Protein AF-A0A957EJM1-F1 (afdb_monomer_lite)

Secondary structure (DSSP, 8-state):
-PPPPP-SSHHHHHHHHHHHHHHHHHTS-HHHHHHHHHTT---TT-HHHHHHHTT--HHHHHHHHHHHHHH--TTTTHHHHHHHHHHHHHHTT--SSSPPHHHHHHH--TT-HHHHHHHHHHHHHHHHHHHTT-

Sequence (134 aa):
MSKIPEFSNWQDAWEWHAGQTANTLNAKSVNHLLRQIKARKYDPYYQIWYALRAKATLAECAPTLLDVLRRETGKENMLIRYHCAAALFHLLGHADDPIPPLRARVQWDKQGEAERQAAIDELEALIQAQLDQI

pLDDT: mean 94.46, std 6.54, range [47.75, 98.62]

Foldseek 3Di:
DDDDDDDPDPVVVLVVVLVVVLVVLLPDDPVVLLVCLVVVNADPSNSSLVSCLVDPALVSCVVSLLCQLLPQDDPVCLVVQLSSLCSNVSNVVDDPPPDPPLSCLSSDQPVHPVSNVVSSVVVVVVSVVVVVVD

Structure (mmCIF, N/CA/C/O backbone):
data_AF-A0A957EJM1-F1
#
_entry.id   AF-A0A957EJM1-F1
#
loop_
_atom_site.group_PDB
_atom_site.id
_atom_site.type_symbol
_atom_site.label_atom_id
_atom_site.label_alt_id
_atom_site.label_comp_id
_atom_site.label_asym_id
_atom_site.label_entity_id
_atom_site.label_seq_id
_atom_site.pdbx_PDB_ins_code
_atom_site.Cartn_x
_atom_site.Cartn_y
_atom_site.Cartn_z
_atom_site.occupancy
_atom_site.B_iso_or_equiv
_atom_site.auth_seq_id
_atom_site.auth_comp_id
_atom_site.auth_asym_id
_atom_site.auth_atom_id
_atom_site.pdbx_PDB_model_num
ATOM 1 N N . MET A 1 1 ? 12.671 -19.971 -24.277 1.00 47.75 1 MET A N 1
ATOM 2 C CA . MET A 1 1 ? 12.781 -18.628 -23.666 1.00 47.75 1 MET A CA 1
ATOM 3 C C . MET A 1 1 ? 12.311 -17.617 -24.696 1.00 47.75 1 MET A C 1
ATOM 5 O O . MET A 1 1 ? 12.823 -17.654 -25.807 1.00 47.75 1 MET A O 1
ATOM 9 N N . SER A 1 2 ? 11.303 -16.798 -24.380 1.00 57.31 2 SER A N 1
ATOM 10 C CA . SER A 1 2 ? 10.869 -15.718 -25.280 1.00 57.31 2 SER A CA 1
ATOM 11 C C . SER A 1 2 ? 11.961 -14.645 -25.333 1.00 57.31 2 SER A C 1
ATOM 13 O O . SER A 1 2 ? 12.503 -14.297 -24.284 1.00 57.31 2 SER A O 1
ATOM 15 N N . LYS A 1 3 ? 12.316 -14.157 -26.527 1.00 77.81 3 LYS A N 1
ATOM 16 C CA . LYS A 1 3 ? 13.267 -13.044 -26.688 1.00 77.81 3 LYS A CA 1
ATOM 17 C C . LYS A 1 3 ? 12.688 -11.783 -26.032 1.00 77.81 3 LYS A C 1
ATOM 19 O O . LYS A 1 3 ? 11.499 -11.513 -26.190 1.00 77.81 3 LYS A O 1
ATOM 24 N N . ILE A 1 4 ? 13.522 -11.039 -25.302 1.00 80.06 4 ILE A N 1
ATOM 25 C CA . ILE A 1 4 ? 13.180 -9.692 -24.822 1.00 80.06 4 ILE A CA 1
ATOM 26 C C . ILE A 1 4 ? 13.051 -8.793 -26.067 1.00 80.06 4 ILE A C 1
ATOM 28 O O . ILE A 1 4 ? 13.944 -8.859 -26.916 1.00 80.06 4 ILE A O 1
ATOM 32 N N . PRO A 1 5 ? 11.960 -8.021 -26.226 1.00 86.31 5 PRO A N 1
ATOM 33 C CA . PRO A 1 5 ? 11.821 -7.084 -27.338 1.00 86.31 5 PRO A CA 1
ATOM 34 C C . PRO A 1 5 ? 12.915 -6.010 -27.324 1.00 86.31 5 PRO A C 1
ATOM 36 O O . PRO A 1 5 ? 13.405 -5.629 -26.263 1.00 86.31 5 PRO A O 1
ATOM 39 N N . GLU A 1 6 ? 13.278 -5.495 -28.497 1.00 89.19 6 GLU A N 1
ATOM 40 C CA . GLU A 1 6 ? 14.035 -4.244 -28.582 1.00 89.19 6 GLU A CA 1
ATOM 41 C C . GLU A 1 6 ? 13.077 -3.064 -28.383 1.00 89.19 6 GLU A C 1
ATOM 43 O O . GLU A 1 6 ? 11.973 -3.060 -28.930 1.00 89.19 6 GLU A O 1
ATOM 48 N N . PHE A 1 7 ? 13.497 -2.068 -27.601 1.00 91.94 7 PHE A N 1
ATOM 49 C CA . PHE A 1 7 ? 12.687 -0.894 -27.282 1.00 91.94 7 PHE A CA 1
ATOM 50 C C . PHE A 1 7 ? 13.321 0.367 -27.862 1.00 91.94 7 PHE A C 1
ATOM 52 O O . PHE A 1 7 ? 14.517 0.604 -27.697 1.00 91.94 7 PHE A O 1
ATOM 59 N N . SER A 1 8 ? 12.507 1.201 -28.505 1.00 89.50 8 SER A N 1
ATOM 60 C CA . SER A 1 8 ? 12.933 2.483 -29.078 1.00 89.50 8 SER A CA 1
ATOM 61 C C . SER A 1 8 ? 13.007 3.623 -28.062 1.00 89.50 8 SER A C 1
ATOM 63 O O . SER A 1 8 ? 13.602 4.659 -28.350 1.00 89.50 8 SER A O 1
ATOM 65 N N . ASN A 1 9 ? 12.394 3.470 -26.887 1.00 92.81 9 ASN A N 1
ATOM 66 C CA . ASN A 1 9 ? 12.434 4.465 -25.822 1.00 92.81 9 ASN A CA 1
ATOM 67 C C . ASN A 1 9 ? 12.344 3.800 -24.435 1.00 92.81 9 ASN A C 1
ATOM 69 O O . ASN A 1 9 ? 12.022 2.617 -24.300 1.00 92.81 9 ASN A O 1
ATOM 73 N N . TRP A 1 10 ? 12.664 4.574 -23.395 1.00 91.81 10 TRP A N 1
ATOM 74 C CA . TRP A 1 10 ? 12.681 4.088 -22.015 1.00 91.81 10 TRP A CA 1
ATOM 75 C C . TRP A 1 10 ? 11.280 3.801 -21.460 1.00 91.81 10 TRP A C 1
ATOM 77 O O . TRP A 1 10 ? 11.156 2.957 -20.575 1.00 91.81 10 TRP A O 1
ATOM 87 N N . GLN A 1 11 ? 10.245 4.483 -21.959 1.00 94.25 11 GLN A N 1
ATOM 88 C CA . GLN A 1 11 ? 8.870 4.334 -21.490 1.00 94.25 11 GLN A CA 1
ATOM 89 C C . GLN A 1 11 ? 8.298 2.980 -21.920 1.00 94.25 11 GLN A C 1
ATOM 91 O O . GLN A 1 11 ? 7.834 2.234 -21.067 1.00 94.25 11 GLN A O 1
ATOM 96 N N . ASP A 1 12 ? 8.431 2.611 -23.194 1.00 93.44 12 ASP A N 1
ATOM 97 C CA . ASP A 1 12 ? 7.981 1.318 -23.721 1.00 93.44 12 ASP A CA 1
ATOM 98 C C . ASP A 1 12 ? 8.698 0.161 -23.014 1.00 93.44 12 ASP A C 1
ATOM 100 O O . ASP A 1 12 ? 8.081 -0.838 -22.640 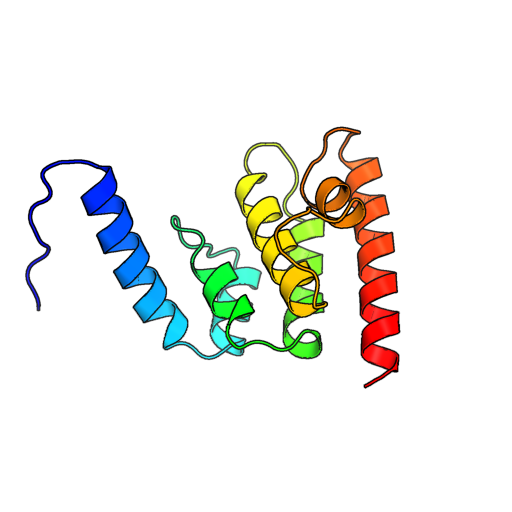1.00 93.44 12 ASP A O 1
ATOM 104 N N . ALA A 1 13 ? 10.009 0.313 -22.783 1.00 92.69 13 ALA A N 1
ATOM 105 C CA . ALA A 1 13 ? 10.787 -0.652 -22.014 1.00 92.69 13 ALA A CA 1
ATOM 106 C C . ALA A 1 13 ? 10.238 -0.782 -20.586 1.00 92.69 13 ALA A C 1
ATOM 108 O O . ALA A 1 13 ? 10.008 -1.892 -20.100 1.00 92.69 13 ALA A O 1
ATOM 109 N N . TRP A 1 14 ? 10.003 0.348 -19.914 1.00 92.75 14 TRP A N 1
ATOM 110 C CA . TRP A 1 14 ? 9.459 0.383 -18.561 1.00 92.75 14 TRP A CA 1
ATOM 111 C C . TRP A 1 14 ? 8.079 -0.273 -18.491 1.00 92.75 14 TRP A C 1
ATOM 113 O O . TRP A 1 14 ? 7.873 -1.137 -17.643 1.00 92.75 14 TRP A O 1
ATOM 123 N N . GLU A 1 15 ? 7.163 0.073 -19.396 1.00 93.38 15 GLU A N 1
ATOM 124 C CA . GLU A 1 15 ? 5.798 -0.462 -19.447 1.00 93.38 15 GLU A CA 1
ATOM 125 C C . GLU A 1 15 ? 5.800 -1.969 -19.702 1.00 93.38 15 GLU A C 1
ATOM 127 O O . GLU A 1 15 ? 5.097 -2.719 -19.017 1.00 93.38 15 GLU A O 1
ATOM 132 N N . TRP A 1 16 ? 6.644 -2.441 -20.624 1.00 94.75 16 TRP A N 1
ATOM 133 C CA . TRP A 1 16 ? 6.787 -3.868 -20.879 1.00 94.75 16 TRP A CA 1
ATOM 134 C C . TRP A 1 16 ? 7.292 -4.614 -19.642 1.00 94.75 16 TRP A C 1
ATOM 136 O O . TRP A 1 16 ? 6.691 -5.613 -19.236 1.00 94.75 16 TRP A O 1
ATOM 146 N N . HIS A 1 17 ? 8.363 -4.127 -19.007 1.00 94.38 17 HIS A N 1
ATOM 147 C CA . HIS A 1 17 ? 8.919 -4.756 -17.810 1.00 94.38 17 HIS A CA 1
ATOM 148 C C . HIS A 1 17 ? 7.948 -4.704 -16.622 1.00 94.38 17 HIS A C 1
ATOM 150 O O . HIS A 1 17 ? 7.749 -5.728 -15.965 1.00 94.38 17 HIS A O 1
ATOM 156 N N . ALA A 1 18 ? 7.282 -3.570 -16.393 1.00 94.81 18 ALA A N 1
ATOM 157 C CA . ALA A 1 18 ? 6.234 -3.430 -15.387 1.00 94.81 18 ALA A CA 1
ATOM 158 C C . ALA A 1 18 ? 5.092 -4.426 -15.635 1.00 94.81 18 ALA A C 1
ATOM 160 O O . ALA A 1 18 ? 4.648 -5.089 -14.698 1.00 94.81 18 ALA A O 1
ATOM 161 N N . GLY A 1 19 ? 4.679 -4.615 -16.892 1.00 95.56 19 GLY A N 1
ATOM 162 C CA . GLY A 1 19 ? 3.688 -5.616 -17.285 1.00 95.56 19 GLY A CA 1
ATOM 163 C C . GLY A 1 19 ? 4.132 -7.054 -16.986 1.00 95.56 19 GLY A C 1
ATOM 164 O O . GLY A 1 19 ? 3.364 -7.838 -16.426 1.00 95.56 19 GLY A O 1
ATOM 165 N N . GLN A 1 20 ? 5.388 -7.411 -17.281 1.00 95.75 20 GLN A N 1
ATOM 166 C CA . GLN A 1 20 ? 5.935 -8.733 -16.930 1.00 95.75 20 GLN A CA 1
ATOM 167 C C . GLN A 1 20 ? 5.973 -8.954 -15.410 1.00 95.75 20 GLN A C 1
ATOM 169 O O . GLN A 1 20 ? 5.621 -10.035 -14.918 1.00 95.75 20 GLN A O 1
ATOM 174 N N . THR A 1 21 ? 6.368 -7.929 -14.652 1.00 96.31 21 THR A N 1
ATOM 175 C CA . THR A 1 21 ? 6.365 -7.962 -13.188 1.00 96.31 21 THR A CA 1
ATOM 176 C C . THR A 1 21 ? 4.945 -8.109 -12.646 1.00 96.31 21 THR A C 1
ATOM 178 O O . THR A 1 21 ? 4.714 -8.980 -11.805 1.00 96.31 21 THR A O 1
ATOM 181 N N . ALA A 1 22 ? 3.981 -7.349 -13.169 1.00 95.69 22 ALA A N 1
ATOM 182 C CA . ALA A 1 22 ? 2.574 -7.444 -12.795 1.00 95.69 22 ALA A CA 1
ATOM 183 C C . ALA A 1 22 ? 2.031 -8.861 -13.024 1.00 95.69 22 ALA A C 1
ATOM 185 O O . ALA A 1 22 ? 1.488 -9.463 -12.100 1.00 95.69 22 ALA A O 1
ATOM 186 N N . ASN A 1 23 ? 2.261 -9.447 -14.205 1.00 96.06 23 ASN A N 1
ATOM 187 C CA . ASN A 1 23 ? 1.858 -10.824 -14.515 1.00 96.06 23 ASN A CA 1
ATOM 188 C C . ASN A 1 23 ? 2.456 -11.830 -13.522 1.00 96.06 23 ASN A C 1
ATOM 190 O O . ASN A 1 23 ? 1.757 -12.695 -12.990 1.00 96.06 23 ASN A O 1
ATOM 194 N N . THR A 1 24 ? 3.748 -11.680 -13.223 1.00 96.44 24 THR A N 1
ATOM 195 C CA . THR A 1 24 ? 4.459 -12.558 -12.289 1.00 96.44 24 THR A CA 1
ATOM 196 C C . THR A 1 24 ? 3.887 -12.467 -10.874 1.00 96.44 24 THR A C 1
ATOM 198 O O . THR A 1 24 ? 3.677 -13.499 -10.233 1.00 96.44 24 THR A O 1
ATOM 201 N N . LEU A 1 25 ? 3.632 -11.256 -10.373 1.00 97.12 25 LEU A N 1
ATOM 202 C CA . LEU A 1 25 ? 3.117 -11.020 -9.020 1.00 97.12 25 LEU A CA 1
ATOM 203 C C . LEU A 1 25 ? 1.630 -11.373 -8.897 1.00 97.12 25 LEU A C 1
ATOM 205 O O . LEU A 1 25 ? 1.207 -11.919 -7.873 1.00 97.12 25 LEU A O 1
ATOM 209 N N . ASN A 1 26 ? 0.840 -11.145 -9.946 1.00 95.88 26 ASN A N 1
ATOM 210 C CA . ASN A 1 26 ? -0.567 -11.531 -9.992 1.00 95.88 26 ASN A CA 1
ATOM 211 C C . ASN A 1 26 ? -0.744 -13.048 -9.877 1.00 95.88 26 ASN A C 1
ATOM 213 O O . ASN A 1 26 ? -1.622 -13.489 -9.136 1.00 95.88 26 ASN A O 1
ATOM 217 N N . ALA A 1 27 ? 0.166 -13.836 -10.456 1.00 96.75 27 ALA A N 1
ATOM 218 C CA . ALA A 1 27 ? 0.189 -15.291 -10.310 1.00 96.75 27 ALA A CA 1
ATOM 219 C C . ALA A 1 27 ? 0.600 -15.794 -8.906 1.00 96.75 27 ALA A C 1
ATOM 221 O O . ALA A 1 27 ? 0.461 -16.981 -8.610 1.00 96.75 27 ALA A O 1
ATOM 222 N N . LYS A 1 28 ? 1.135 -14.939 -8.019 1.00 97.75 28 LYS A N 1
ATOM 223 C CA . LYS A 1 28 ? 1.487 -15.329 -6.640 1.00 97.75 28 LYS A CA 1
ATOM 224 C C . LYS A 1 28 ? 0.291 -15.197 -5.698 1.00 97.75 28 LYS A C 1
ATOM 226 O O . LYS A 1 28 ? -0.480 -14.250 -5.793 1.00 97.75 28 LYS A O 1
ATOM 231 N N . SER A 1 29 ? 0.194 -16.085 -4.708 1.00 97.94 29 SER A N 1
ATOM 232 C CA . SER A 1 29 ? -0.771 -15.959 -3.600 1.00 97.94 29 SER A CA 1
ATOM 233 C C . SER A 1 29 ? -0.539 -14.686 -2.773 1.00 97.94 29 SER A C 1
ATOM 235 O O . SER A 1 29 ? 0.619 -14.286 -2.618 1.00 97.94 29 SER A O 1
ATOM 237 N N . VAL A 1 30 ? -1.582 -14.150 -2.130 1.00 98.12 30 VAL A N 1
ATOM 238 C CA . VAL A 1 30 ? -1.491 -13.022 -1.175 1.00 98.12 30 VAL A CA 1
ATOM 239 C C . VAL A 1 30 ? -0.403 -13.260 -0.122 1.00 98.12 30 VAL A C 1
ATOM 241 O O . VAL A 1 30 ? 0.508 -12.448 0.013 1.00 98.12 30 VAL A O 1
ATOM 244 N N . ASN A 1 31 ? -0.389 -14.430 0.525 1.00 98.19 31 ASN A N 1
ATOM 245 C CA . ASN A 1 31 ? 0.630 -14.797 1.521 1.00 98.19 31 ASN A CA 1
ATOM 246 C C . ASN A 1 31 ? 2.073 -14.699 1.004 1.00 98.19 31 ASN A C 1
ATOM 248 O O . ASN A 1 31 ? 2.986 -14.319 1.735 1.00 98.19 31 ASN A O 1
ATOM 252 N N . HIS A 1 32 ? 2.301 -15.044 -0.263 1.00 98.19 32 HIS A N 1
ATOM 253 C CA . HIS A 1 32 ? 3.621 -14.916 -0.874 1.00 98.19 32 HIS A CA 1
ATOM 254 C C . HIS A 1 32 ? 4.017 -13.445 -1.041 1.00 98.19 32 HIS A C 1
ATOM 256 O O . HIS A 1 32 ? 5.152 -13.096 -0.724 1.00 98.19 32 HIS A O 1
ATOM 262 N N . LEU A 1 33 ? 3.090 -12.592 -1.489 1.00 98.38 33 LEU A N 1
ATOM 263 C CA . LEU A 1 33 ? 3.319 -11.150 -1.621 1.00 98.38 33 LEU A CA 1
ATOM 264 C C . LEU A 1 33 ? 3.602 -10.508 -0.256 1.00 98.38 33 LEU A C 1
ATOM 266 O O . LEU A 1 33 ? 4.593 -9.798 -0.105 1.00 98.38 33 LEU A O 1
ATOM 270 N N . LEU A 1 34 ? 2.811 -10.841 0.768 1.00 98.44 34 LEU A N 1
ATOM 271 C CA . LEU A 1 34 ? 3.016 -10.335 2.128 1.00 98.44 34 LEU A CA 1
ATOM 272 C C . LEU A 1 34 ? 4.378 -10.752 2.700 1.00 98.44 34 LEU A C 1
ATOM 274 O O . LEU A 1 34 ? 5.044 -9.943 3.342 1.00 98.44 34 LEU A O 1
ATOM 278 N N . ARG A 1 35 ? 4.851 -11.979 2.431 1.00 98.25 35 ARG A N 1
ATOM 279 C CA . ARG A 1 35 ? 6.215 -12.395 2.815 1.00 98.25 35 ARG A CA 1
ATOM 280 C C . ARG A 1 35 ? 7.301 -11.576 2.119 1.00 98.25 35 ARG A C 1
ATOM 282 O O . ARG A 1 35 ? 8.300 -11.259 2.757 1.00 98.25 35 ARG A O 1
ATOM 289 N N . GLN A 1 36 ? 7.128 -11.236 0.841 1.00 98.00 36 GLN A N 1
ATOM 290 C CA . GLN A 1 36 ? 8.086 -10.377 0.136 1.00 98.00 36 GLN A CA 1
ATOM 291 C C . GLN A 1 36 ? 8.123 -8.968 0.736 1.00 98.00 36 GLN A C 1
ATOM 293 O O . GLN A 1 36 ? 9.209 -8.457 1.003 1.00 98.00 36 GLN A O 1
ATOM 298 N N . ILE A 1 37 ? 6.956 -8.387 1.027 1.00 98.06 37 ILE A N 1
ATOM 299 C CA . IL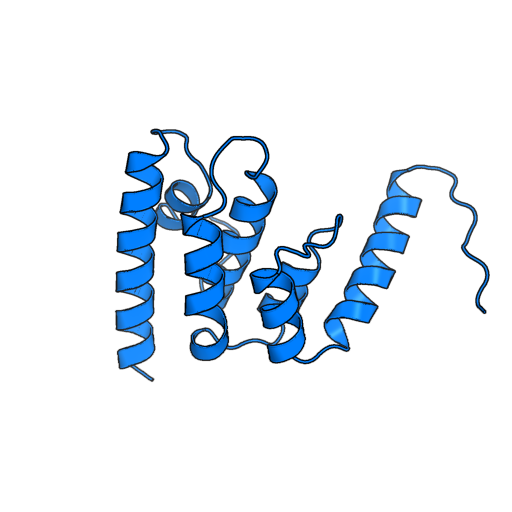E A 1 37 ? 6.837 -7.064 1.655 1.00 98.06 37 ILE A CA 1
ATOM 300 C C . ILE A 1 37 ? 7.497 -7.043 3.037 1.00 98.06 37 ILE A C 1
ATOM 302 O O . ILE A 1 37 ? 8.307 -6.161 3.311 1.00 98.06 37 ILE A O 1
ATOM 306 N N . LYS A 1 38 ? 7.235 -8.047 3.883 1.00 97.88 38 LYS A N 1
ATOM 307 C CA . LYS A 1 38 ? 7.893 -8.182 5.198 1.00 97.88 38 LYS A CA 1
ATOM 308 C C . LYS A 1 38 ? 9.416 -8.285 5.081 1.00 97.88 38 LYS A C 1
ATOM 310 O O . LYS A 1 38 ? 10.139 -7.776 5.928 1.00 97.88 38 LYS A O 1
ATOM 315 N N . ALA A 1 39 ? 9.907 -8.905 4.008 1.00 97.69 39 ALA A N 1
ATOM 316 C CA . ALA A 1 39 ? 11.330 -9.003 3.697 1.00 97.69 39 ALA A CA 1
ATOM 317 C C . ALA A 1 39 ? 11.900 -7.766 2.970 1.00 97.69 39 ALA A C 1
ATOM 319 O O . ALA A 1 39 ? 13.040 -7.821 2.510 1.00 97.69 39 ALA A O 1
ATOM 320 N N . ARG A 1 40 ? 11.121 -6.681 2.828 1.00 96.81 40 ARG A N 1
ATOM 321 C CA . ARG A 1 40 ? 11.470 -5.448 2.096 1.00 96.81 40 ARG A CA 1
ATOM 322 C C . ARG A 1 40 ? 11.877 -5.676 0.637 1.00 96.81 40 ARG A C 1
ATOM 324 O O . ARG A 1 40 ? 12.657 -4.923 0.062 1.00 96.81 40 ARG A O 1
ATOM 331 N N . LYS A 1 41 ? 11.353 -6.736 0.022 1.00 96.12 41 LYS A N 1
ATOM 332 C CA . LYS A 1 41 ? 11.575 -7.054 -1.392 1.00 96.12 41 LYS A CA 1
ATOM 333 C C . LYS A 1 41 ? 10.488 -6.392 -2.224 1.00 96.12 41 LYS A C 1
ATOM 335 O O . LYS A 1 41 ? 9.554 -7.053 -2.670 1.00 96.12 41 LYS A O 1
ATOM 340 N N . TYR A 1 42 ? 10.596 -5.078 -2.370 1.00 94.25 42 TYR A N 1
ATOM 341 C CA . TYR A 1 42 ? 9.711 -4.303 -3.233 1.00 94.25 42 TYR A CA 1
ATOM 342 C C . TYR A 1 42 ? 10.186 -4.413 -4.680 1.00 94.25 42 TYR A C 1
ATOM 344 O O . TYR A 1 42 ? 11.389 -4.398 -4.947 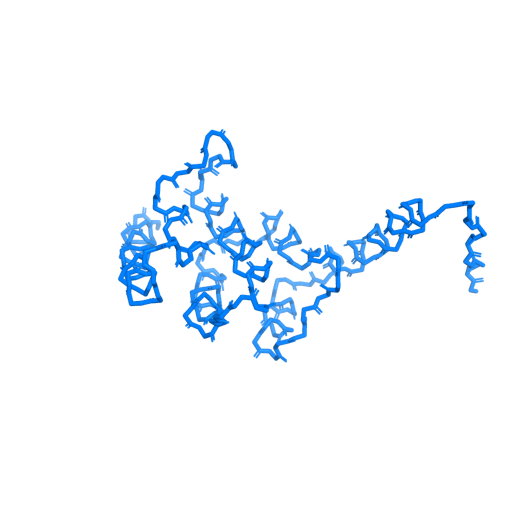1.00 94.25 42 TYR A O 1
ATOM 352 N N . ASP A 1 43 ? 9.251 -4.548 -5.616 1.00 93.50 43 ASP A N 1
ATOM 353 C CA . ASP A 1 43 ? 9.589 -4.501 -7.030 1.00 93.50 43 ASP A CA 1
ATOM 354 C C . ASP A 1 43 ? 9.789 -3.038 -7.480 1.00 93.50 43 ASP A C 1
ATOM 356 O O . ASP A 1 43 ? 9.119 -2.137 -6.966 1.00 93.50 43 ASP A O 1
ATOM 360 N N . PRO A 1 44 ? 10.691 -2.776 -8.442 1.00 91.81 44 PRO A N 1
ATOM 361 C CA . PRO A 1 44 ? 11.017 -1.415 -8.876 1.00 91.81 44 PRO A CA 1
ATOM 362 C C . PRO A 1 44 ? 9.870 -0.715 -9.621 1.00 91.81 44 PRO A C 1
ATOM 364 O O . PRO A 1 44 ? 9.934 0.489 -9.848 1.00 91.81 44 PRO A O 1
ATOM 367 N N . TYR A 1 45 ? 8.829 -1.461 -10.000 1.00 94.81 45 TYR A N 1
ATOM 368 C CA . TYR A 1 45 ? 7.652 -0.968 -10.710 1.00 94.81 45 TYR A CA 1
ATOM 369 C C . TYR A 1 45 ? 6.440 -0.806 -9.784 1.00 94.81 45 TYR A C 1
ATOM 371 O O . TYR A 1 45 ? 5.350 -0.477 -10.256 1.00 94.81 45 TYR A O 1
ATOM 379 N N . TYR A 1 46 ? 6.620 -1.052 -8.478 1.00 94.69 46 TYR A N 1
ATOM 380 C CA . TYR A 1 46 ? 5.597 -0.953 -7.437 1.00 94.69 46 TYR A CA 1
ATOM 381 C C . TYR A 1 46 ? 4.346 -1.822 -7.693 1.00 94.69 46 TYR A C 1
ATOM 383 O O . TYR A 1 46 ? 3.283 -1.600 -7.108 1.00 94.69 46 TYR A O 1
ATOM 391 N N . GLN A 1 47 ? 4.463 -2.844 -8.541 1.00 97.19 47 GLN A N 1
ATOM 392 C CA . GLN A 1 47 ? 3.389 -3.754 -8.940 1.00 97.19 47 GLN A CA 1
ATOM 393 C C . GLN A 1 47 ? 2.903 -4.639 -7.792 1.00 97.19 47 GLN A C 1
ATOM 395 O O . GLN A 1 47 ? 1.760 -5.092 -7.811 1.00 97.19 47 GLN A O 1
ATOM 400 N N . ILE A 1 48 ? 3.715 -4.850 -6.755 1.00 97.69 48 ILE A N 1
ATOM 401 C CA . ILE A 1 48 ? 3.328 -5.637 -5.581 1.00 97.69 48 ILE A CA 1
ATOM 402 C C . ILE A 1 48 ? 2.135 -5.031 -4.837 1.00 97.69 48 ILE A C 1
ATOM 404 O O . ILE A 1 48 ? 1.274 -5.769 -4.356 1.00 97.69 48 ILE A O 1
ATOM 408 N N . TRP A 1 49 ? 2.034 -3.700 -4.803 1.00 97.56 49 TRP A N 1
ATOM 409 C CA . TRP A 1 49 ? 0.922 -2.997 -4.165 1.00 97.56 49 TRP A CA 1
ATOM 410 C C . TRP A 1 49 ? -0.358 -3.142 -4.987 1.00 97.56 49 TRP A C 1
ATOM 412 O O . TRP A 1 49 ? -1.403 -3.475 -4.434 1.00 97.56 49 TRP A O 1
ATOM 422 N N . TYR A 1 50 ? -0.275 -2.985 -6.312 1.00 95.75 50 TYR A N 1
ATOM 423 C CA . TYR A 1 50 ? -1.407 -3.208 -7.220 1.00 95.75 50 TYR A CA 1
ATOM 424 C C . TYR A 1 50 ? -1.893 -4.663 -7.187 1.00 95.75 50 TYR A C 1
ATOM 426 O O . TYR A 1 50 ? -3.096 -4.915 -7.138 1.00 95.75 50 TYR A O 1
ATOM 434 N N . ALA A 1 51 ? -0.968 -5.622 -7.125 1.00 97.06 51 ALA A N 1
ATOM 435 C CA . ALA A 1 51 ? -1.301 -7.035 -7.007 1.00 97.06 51 ALA A CA 1
ATOM 436 C C . ALA A 1 51 ? -2.016 -7.364 -5.687 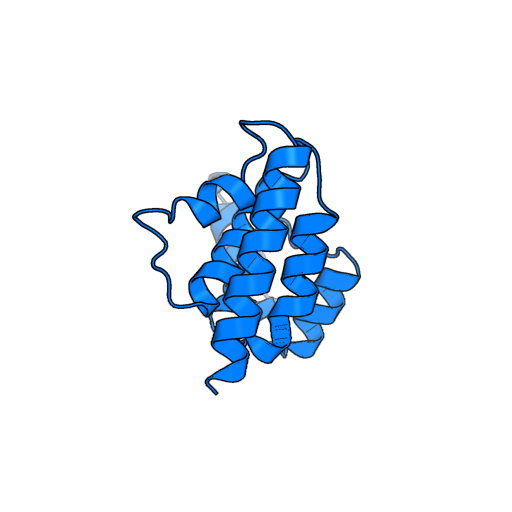1.00 97.06 51 ALA A C 1
ATOM 438 O O . ALA A 1 51 ? -2.865 -8.252 -5.677 1.00 97.06 51 ALA A O 1
ATOM 439 N N . LEU A 1 52 ? -1.698 -6.676 -4.580 1.00 97.06 52 LEU A N 1
ATOM 440 C CA . LEU A 1 52 ? -2.456 -6.802 -3.330 1.00 97.06 52 LEU A CA 1
ATOM 441 C C . LEU A 1 52 ? -3.845 -6.175 -3.447 1.00 97.06 52 LEU A C 1
ATOM 443 O O . LEU A 1 52 ? -4.820 -6.836 -3.103 1.00 97.06 52 LEU A O 1
ATOM 447 N N . ARG A 1 53 ? -3.947 -4.951 -3.982 1.00 94.88 53 ARG A N 1
ATOM 448 C CA . ARG A 1 53 ? -5.230 -4.248 -4.178 1.00 94.88 53 ARG A CA 1
ATOM 449 C C . ARG A 1 53 ? -6.265 -5.103 -4.896 1.00 94.88 53 ARG A C 1
ATOM 451 O O . ARG A 1 53 ? -7.422 -5.111 -4.508 1.00 94.88 53 ARG A O 1
ATOM 458 N N . ALA A 1 54 ? -5.835 -5.828 -5.925 1.00 94.38 54 ALA A N 1
ATOM 459 C CA . ALA A 1 54 ? -6.734 -6.595 -6.774 1.00 94.38 54 ALA A CA 1
ATOM 460 C C . ALA A 1 54 ? -7.304 -7.866 -6.119 1.00 94.38 54 ALA A C 1
ATOM 462 O O . ALA A 1 54 ? -8.279 -8.407 -6.636 1.00 94.38 54 ALA A O 1
ATOM 463 N N . LYS A 1 55 ? -6.677 -8.406 -5.061 1.00 95.75 55 LYS A N 1
ATOM 464 C CA . LYS A 1 55 ? -7.007 -9.769 -4.593 1.00 95.75 55 LYS A CA 1
ATOM 465 C C . LYS A 1 55 ? -6.867 -10.051 -3.098 1.00 95.75 55 LYS A C 1
ATOM 467 O O . LYS A 1 55 ? -7.226 -11.145 -2.680 1.00 95.75 55 LYS A O 1
ATOM 472 N N . ALA A 1 56 ? -6.284 -9.148 -2.315 1.00 96.94 56 ALA A N 1
ATOM 473 C CA . ALA A 1 56 ? -6.203 -9.302 -0.866 1.00 96.94 56 ALA A CA 1
ATOM 474 C C . ALA A 1 56 ? -7.475 -8.770 -0.201 1.00 96.94 56 ALA A C 1
ATOM 476 O O . ALA A 1 56 ? -8.166 -7.917 -0.755 1.00 96.94 56 ALA A O 1
ATOM 477 N N . THR A 1 57 ? -7.751 -9.233 1.011 1.00 96.69 57 THR A N 1
ATOM 478 C CA . THR A 1 57 ? -8.718 -8.594 1.907 1.00 96.69 57 THR A CA 1
ATOM 479 C C . THR A 1 57 ? -8.015 -7.643 2.873 1.00 96.69 57 THR A C 1
ATOM 481 O O . THR A 1 57 ? -6.825 -7.798 3.163 1.00 96.69 57 THR A O 1
ATOM 484 N N . LEU A 1 58 ? -8.760 -6.672 3.414 1.00 96.88 58 LEU A N 1
ATOM 485 C CA . LEU A 1 58 ? -8.247 -5.751 4.432 1.00 96.88 58 LEU A CA 1
ATOM 486 C C . LEU A 1 58 ? -7.659 -6.513 5.631 1.00 96.88 58 LEU A C 1
ATOM 488 O O . LEU A 1 58 ? -6.537 -6.227 6.044 1.00 96.88 58 LEU A O 1
ATOM 492 N N . ALA A 1 59 ? -8.382 -7.522 6.131 1.00 96.69 59 ALA A N 1
ATOM 493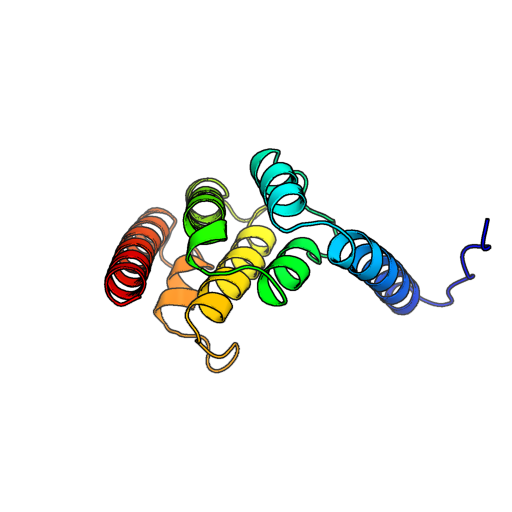 C CA . ALA A 1 59 ? -7.977 -8.335 7.277 1.00 96.69 59 ALA A CA 1
ATOM 494 C C . ALA A 1 59 ? -6.631 -9.050 7.057 1.00 96.69 59 ALA A C 1
ATOM 496 O O . ALA A 1 59 ? -5.793 -9.092 7.956 1.00 96.69 59 ALA A O 1
ATOM 497 N N . GLU A 1 60 ? -6.388 -9.582 5.855 1.00 96.31 60 GLU A N 1
ATOM 498 C CA . GLU A 1 60 ? -5.149 -10.309 5.553 1.00 96.31 60 GLU A CA 1
ATOM 499 C C . GLU A 1 60 ? -3.916 -9.402 5.516 1.00 96.31 60 GLU A C 1
ATOM 501 O O . GLU A 1 60 ? -2.830 -9.806 5.944 1.00 96.31 60 GLU A O 1
ATOM 506 N N . CYS A 1 61 ? -4.041 -8.197 4.957 1.00 97.00 61 CYS A N 1
ATOM 507 C CA . CYS A 1 61 ? -2.871 -7.376 4.656 1.00 97.00 61 CYS A CA 1
ATOM 508 C C . CYS A 1 61 ? -2.663 -6.193 5.600 1.00 97.00 61 CYS A C 1
ATOM 510 O O . CYS A 1 61 ? -1.518 -5.748 5.711 1.00 97.00 61 CYS A O 1
ATOM 512 N N . ALA A 1 62 ? -3.705 -5.686 6.271 1.00 97.50 62 ALA A N 1
ATOM 513 C CA . ALA A 1 62 ? -3.622 -4.458 7.061 1.00 97.50 62 ALA A CA 1
ATOM 514 C C . ALA A 1 62 ? -2.453 -4.451 8.061 1.00 97.50 62 ALA A C 1
ATOM 516 O O . ALA A 1 62 ? -1.678 -3.495 8.009 1.00 97.50 62 ALA A O 1
ATOM 517 N N . PRO A 1 63 ? -2.195 -5.517 8.853 1.00 98.06 63 PRO A N 1
ATOM 518 C CA . PRO A 1 63 ? -1.056 -5.524 9.775 1.00 98.06 63 PRO A CA 1
ATOM 519 C C . PRO A 1 63 ? 0.295 -5.337 9.070 1.00 98.06 63 PRO A C 1
ATOM 521 O O . PRO A 1 63 ? 1.186 -4.658 9.568 1.00 98.06 63 PRO A O 1
ATOM 524 N N . THR A 1 64 ? 0.452 -5.923 7.879 1.00 98.50 64 THR A N 1
ATOM 525 C CA . THR A 1 64 ? 1.703 -5.827 7.111 1.00 98.50 64 THR A CA 1
ATOM 526 C C . THR A 1 64 ? 1.853 -4.455 6.456 1.00 98.50 64 THR A C 1
ATOM 528 O O . THR A 1 64 ? 2.954 -3.913 6.417 1.00 98.50 64 THR A O 1
ATOM 531 N N . LEU A 1 65 ? 0.765 -3.888 5.930 1.00 98.38 65 LEU A N 1
ATOM 532 C CA . LEU A 1 65 ? 0.796 -2.577 5.283 1.00 98.38 65 LEU A CA 1
ATOM 533 C C . LEU A 1 65 ? 0.979 -1.442 6.302 1.00 98.38 65 LEU A C 1
ATOM 535 O O . LEU A 1 65 ? 1.752 -0.521 6.042 1.00 98.38 65 LEU A O 1
ATOM 539 N N . LEU A 1 66 ? 0.357 -1.536 7.481 1.00 98.62 66 LEU A N 1
ATOM 540 C CA . LEU A 1 66 ? 0.584 -0.602 8.589 1.00 98.62 66 LEU A CA 1
ATOM 541 C C . LEU A 1 66 ? 2.046 -0.623 9.051 1.00 98.62 66 LEU A C 1
ATOM 543 O O . LEU A 1 66 ? 2.665 0.432 9.158 1.00 98.62 66 LEU A O 1
ATOM 547 N N . ASP A 1 67 ? 2.635 -1.807 9.234 1.00 98.62 67 ASP A N 1
ATOM 548 C CA . ASP A 1 67 ? 4.055 -1.955 9.584 1.00 98.62 67 ASP A CA 1
ATOM 549 C C . ASP A 1 67 ? 4.988 -1.309 8.539 1.00 98.62 67 ASP A C 1
ATOM 551 O O . ASP A 1 67 ? 5.913 -0.578 8.895 1.00 98.62 67 ASP A O 1
ATOM 555 N N . VAL A 1 68 ? 4.711 -1.481 7.239 1.00 98.44 68 VAL A N 1
ATOM 556 C CA . VAL A 1 68 ? 5.433 -0.760 6.173 1.00 98.44 68 VAL A CA 1
ATOM 557 C C . VAL A 1 68 ? 5.302 0.753 6.348 1.00 98.44 68 VAL A C 1
ATOM 559 O O . VAL A 1 68 ? 6.308 1.456 6.327 1.00 98.44 68 VAL A O 1
ATOM 562 N N . LEU A 1 69 ? 4.086 1.273 6.539 1.00 98.38 69 LEU A N 1
ATOM 563 C CA . LEU A 1 69 ? 3.868 2.714 6.686 1.00 98.38 69 LEU A CA 1
ATOM 564 C C . LEU A 1 69 ? 4.592 3.285 7.908 1.00 98.38 69 LEU A C 1
ATOM 566 O O . LEU A 1 69 ? 5.135 4.388 7.820 1.00 98.38 69 LEU A O 1
ATOM 570 N N . ARG A 1 70 ? 4.634 2.552 9.023 1.00 98.38 70 ARG A N 1
ATOM 571 C CA . ARG A 1 70 ? 5.348 2.975 10.235 1.00 98.38 70 ARG A CA 1
ATOM 572 C C . ARG A 1 70 ? 6.858 2.969 10.040 1.00 98.38 70 ARG A C 1
ATOM 574 O O . ARG A 1 70 ? 7.527 3.912 10.450 1.00 98.38 70 ARG A O 1
ATOM 581 N N . ARG A 1 71 ? 7.387 1.921 9.412 1.00 97.81 71 ARG A N 1
ATOM 582 C CA . ARG A 1 71 ? 8.827 1.665 9.313 1.00 97.81 71 ARG A CA 1
ATOM 583 C C . ARG A 1 71 ? 9.526 2.443 8.207 1.00 97.81 71 ARG A C 1
ATOM 585 O O . ARG A 1 71 ? 10.676 2.838 8.380 1.00 97.81 71 ARG A O 1
ATOM 592 N N . GLU A 1 72 ? 8.882 2.596 7.056 1.00 96.62 72 GLU A N 1
ATOM 593 C CA . GLU A 1 72 ? 9.501 3.196 5.876 1.00 96.62 72 GLU A CA 1
ATOM 594 C C . GLU A 1 72 ? 9.394 4.726 5.955 1.00 96.62 72 GLU A C 1
ATOM 596 O O . GLU A 1 72 ? 8.455 5.326 5.436 1.00 96.62 72 GLU A O 1
ATOM 601 N N . THR A 1 73 ? 10.344 5.371 6.631 1.00 95.69 73 THR A N 1
ATOM 602 C CA . THR A 1 73 ? 10.383 6.828 6.860 1.00 95.69 73 THR A CA 1
ATOM 603 C C . THR A 1 73 ? 11.318 7.533 5.865 1.00 95.69 73 THR A C 1
ATOM 605 O O . THR A 1 73 ? 11.907 6.886 5.002 1.00 95.69 73 THR A O 1
ATOM 608 N N . GLY A 1 74 ? 11.395 8.868 5.888 1.00 92.69 74 GLY A N 1
ATOM 609 C CA . GLY A 1 74 ? 12.335 9.623 5.042 1.00 92.69 74 GLY A CA 1
ATOM 610 C C . GLY A 1 74 ? 11.906 9.792 3.577 1.00 92.69 74 GLY A C 1
ATOM 611 O O . GLY A 1 74 ? 10.924 9.207 3.113 1.00 92.69 74 GLY A O 1
ATOM 612 N N . LYS A 1 75 ? 12.610 10.647 2.828 1.00 90.50 75 LYS A N 1
ATOM 613 C CA . LYS A 1 75 ? 12.241 11.014 1.444 1.00 90.50 75 LYS A CA 1
ATOM 614 C C . LYS A 1 75 ? 12.484 9.881 0.449 1.00 90.50 75 LYS A C 1
ATOM 616 O O . LYS A 1 75 ? 11.743 9.743 -0.517 1.00 90.50 75 LYS A O 1
ATOM 621 N N . GLU A 1 76 ? 13.491 9.060 0.700 1.00 92.12 76 GLU A N 1
ATOM 622 C CA . GLU A 1 76 ? 13.887 7.917 -0.117 1.00 92.12 76 GLU A CA 1
ATOM 623 C C . GLU A 1 76 ? 12.803 6.834 -0.187 1.00 92.12 76 GLU A C 1
ATOM 625 O O . GLU A 1 76 ? 12.650 6.180 -1.216 1.00 92.12 76 GLU A O 1
ATOM 630 N N . ASN A 1 77 ? 11.984 6.709 0.862 1.00 94.69 77 ASN A N 1
ATOM 631 C CA . ASN A 1 77 ? 10.894 5.736 0.919 1.00 94.69 77 ASN A CA 1
ATOM 632 C C . ASN A 1 77 ? 9.519 6.336 0.593 1.00 94.69 77 ASN A C 1
ATOM 634 O O . ASN A 1 77 ? 8.491 5.676 0.759 1.00 94.69 77 ASN A O 1
ATOM 638 N N . MET A 1 78 ? 9.476 7.579 0.109 1.00 94.62 78 MET A N 1
ATOM 639 C CA . MET A 1 78 ? 8.229 8.276 -0.207 1.00 94.62 78 MET A CA 1
ATOM 640 C C . MET A 1 78 ? 7.350 7.477 -1.180 1.00 94.62 78 MET A C 1
ATOM 642 O O . MET A 1 78 ? 6.151 7.343 -0.946 1.00 94.62 78 MET A O 1
ATOM 646 N N . LEU A 1 79 ? 7.928 6.911 -2.245 1.00 95.75 79 LEU A N 1
ATOM 647 C CA . LEU A 1 79 ? 7.165 6.132 -3.230 1.00 95.75 79 LEU A CA 1
ATOM 648 C C . LEU A 1 79 ? 6.622 4.824 -2.639 1.00 95.75 79 LEU A C 1
ATOM 650 O O . LEU A 1 79 ? 5.491 4.438 -2.929 1.00 95.75 79 LEU A O 1
ATOM 654 N N . ILE A 1 80 ? 7.380 4.179 -1.747 1.00 96.94 80 ILE A N 1
ATOM 655 C CA . ILE A 1 80 ? 6.918 2.984 -1.029 1.00 96.94 80 ILE A CA 1
ATOM 656 C C . ILE A 1 80 ? 5.701 3.333 -0.169 1.00 96.94 80 ILE A C 1
ATOM 658 O O . ILE A 1 80 ? 4.669 2.671 -0.272 1.00 96.94 80 ILE A O 1
ATOM 662 N N . ARG A 1 81 ? 5.783 4.411 0.624 1.00 97.00 81 ARG A N 1
ATOM 663 C CA . ARG A 1 81 ? 4.655 4.888 1.438 1.00 97.00 81 ARG A CA 1
ATOM 664 C C . ARG A 1 81 ? 3.451 5.271 0.590 1.00 97.00 81 ARG A C 1
ATOM 666 O O . ARG A 1 81 ? 2.334 4.897 0.931 1.00 97.00 81 ARG A O 1
ATOM 673 N N . TYR A 1 82 ? 3.677 5.979 -0.515 1.00 96.69 82 TYR A N 1
ATOM 674 C CA . TYR A 1 82 ? 2.636 6.386 -1.454 1.00 96.69 82 TYR A CA 1
ATOM 675 C C . TYR A 1 82 ? 1.827 5.188 -1.958 1.00 96.69 82 TYR A C 1
ATOM 677 O O . TYR A 1 82 ? 0.603 5.168 -1.818 1.00 96.69 82 TYR A O 1
ATOM 685 N N . HIS A 1 83 ? 2.499 4.169 -2.495 1.00 97.38 83 HIS A N 1
ATOM 686 C CA . HIS A 1 83 ? 1.810 3.004 -3.044 1.00 97.38 83 HIS A CA 1
ATOM 687 C C . HIS A 1 83 ? 1.228 2.091 -1.957 1.00 97.38 83 HIS A C 1
ATOM 689 O O . HIS A 1 83 ? 0.137 1.551 -2.143 1.00 97.38 83 HIS A O 1
ATOM 695 N N . CYS A 1 84 ? 1.898 1.959 -0.808 1.00 97.88 84 CYS A N 1
ATOM 696 C CA . CYS A 1 84 ? 1.377 1.208 0.333 1.00 97.88 84 CYS A CA 1
ATOM 697 C C . CYS A 1 84 ? 0.081 1.837 0.878 1.00 97.88 84 CYS A C 1
ATOM 699 O O . CYS A 1 84 ? -0.929 1.149 1.024 1.00 97.88 84 CYS A O 1
ATOM 701 N N . ALA A 1 85 ? 0.073 3.158 1.096 1.00 97.62 85 ALA A N 1
ATOM 702 C CA . ALA A 1 85 ? -1.111 3.886 1.546 1.00 97.62 85 ALA A CA 1
ATOM 703 C C . ALA A 1 85 ? -2.243 3.798 0.516 1.00 97.62 85 ALA A C 1
ATOM 705 O O . ALA A 1 85 ? -3.382 3.527 0.885 1.00 97.62 85 ALA A O 1
ATOM 706 N N . ALA A 1 86 ? -1.938 3.954 -0.777 1.00 97.06 86 ALA A N 1
ATOM 707 C CA . ALA A 1 86 ? -2.919 3.769 -1.846 1.00 97.06 86 ALA A CA 1
ATOM 708 C C . ALA A 1 86 ? -3.579 2.385 -1.785 1.00 97.06 86 ALA A C 1
ATOM 710 O O . ALA A 1 86 ? -4.799 2.270 -1.892 1.00 97.06 86 ALA A O 1
ATOM 711 N N . ALA A 1 87 ? -2.779 1.337 -1.574 1.00 97.06 87 ALA A N 1
ATOM 712 C CA . ALA A 1 87 ? -3.292 -0.018 -1.476 1.00 97.06 87 ALA A CA 1
ATOM 713 C C . ALA A 1 87 ? -4.197 -0.219 -0.260 1.00 97.06 87 ALA A C 1
ATOM 715 O O . ALA A 1 87 ? -5.285 -0.774 -0.395 1.00 97.06 87 ALA A O 1
ATOM 716 N N . LEU A 1 88 ? -3.782 0.276 0.904 1.00 97.44 88 LEU A N 1
ATOM 717 C CA . LEU A 1 88 ? -4.544 0.131 2.138 1.00 97.44 88 LEU A CA 1
ATOM 718 C C . LEU A 1 88 ? -5.875 0.900 2.090 1.00 97.44 88 LEU A C 1
ATOM 720 O O . LEU A 1 88 ? -6.912 0.354 2.453 1.00 97.44 88 LEU A O 1
ATOM 724 N N . PHE A 1 89 ? -5.877 2.127 1.560 1.00 97.31 89 PHE A N 1
ATOM 725 C CA . PHE A 1 89 ? -7.101 2.920 1.395 1.00 97.31 89 PHE A CA 1
ATOM 726 C C . PHE A 1 89 ? -8.061 2.337 0.358 1.00 97.31 89 PHE A C 1
ATOM 728 O O . PHE A 1 89 ? -9.272 2.393 0.554 1.00 97.31 89 PHE A O 1
ATOM 735 N N . HIS A 1 90 ? -7.543 1.732 -0.711 1.00 95.94 90 HIS A N 1
ATOM 736 C CA . HIS A 1 90 ? -8.381 1.012 -1.665 1.00 95.94 90 HIS A CA 1
ATOM 737 C C . HIS A 1 90 ? -9.116 -0.161 -1.006 1.00 95.94 90 HIS A C 1
ATOM 739 O O . HIS A 1 90 ? -10.301 -0.361 -1.250 1.00 95.94 90 HIS A O 1
ATOM 745 N N . LEU A 1 91 ? -8.429 -0.908 -0.139 1.00 95.62 91 LEU A N 1
ATOM 746 C CA . LEU A 1 91 ? -9.009 -2.042 0.588 1.00 95.62 91 LEU A CA 1
ATOM 747 C C . LEU A 1 91 ? -9.990 -1.615 1.687 1.00 95.62 91 LEU A C 1
ATOM 749 O O . LEU A 1 91 ? -10.866 -2.390 2.055 1.00 95.62 91 LEU A O 1
ATOM 753 N N . LEU A 1 92 ? -9.877 -0.375 2.165 1.00 94.94 92 LEU A N 1
ATOM 754 C CA . LEU A 1 92 ? -10.881 0.295 2.995 1.00 94.94 92 LEU A CA 1
ATOM 755 C C . LEU A 1 92 ? -12.094 0.801 2.190 1.00 94.94 92 LEU A C 1
ATOM 757 O O . LEU A 1 92 ? -13.015 1.368 2.767 1.00 94.94 92 LEU A O 1
ATOM 761 N N . GLY A 1 93 ? -12.106 0.625 0.866 1.00 93.56 93 GLY A N 1
ATOM 762 C CA . GLY A 1 93 ? -13.203 1.062 0.000 1.00 93.56 93 GLY A CA 1
ATOM 763 C C . GLY A 1 93 ? -13.153 2.539 -0.393 1.00 93.56 93 GLY A C 1
ATOM 764 O O . GLY A 1 93 ? -14.120 3.054 -0.953 1.00 93.56 93 GLY A O 1
ATOM 765 N N . HIS A 1 94 ? -12.044 3.240 -0.142 1.00 92.62 94 HIS A N 1
ATOM 766 C CA . HIS A 1 94 ? -11.878 4.617 -0.600 1.00 92.62 94 HIS A CA 1
ATOM 767 C C . HIS A 1 94 ? -11.422 4.678 -2.063 1.00 92.62 94 HIS A C 1
ATOM 769 O O . HIS A 1 94 ? -10.600 3.879 -2.522 1.00 92.62 94 HIS A O 1
ATOM 775 N N . ALA A 1 95 ? -11.930 5.676 -2.789 1.00 82.31 95 ALA A N 1
ATOM 776 C CA . ALA A 1 95 ? -11.458 6.003 -4.128 1.00 82.31 95 ALA A CA 1
ATOM 777 C C . ALA A 1 95 ? -10.005 6.514 -4.106 1.00 82.31 95 ALA A C 1
ATOM 779 O O . ALA A 1 95 ? -9.518 7.034 -3.098 1.00 82.31 95 ALA A O 1
ATOM 780 N N . ASP A 1 96 ? -9.314 6.384 -5.243 1.00 81.88 96 ASP A N 1
ATOM 781 C CA . ASP A 1 96 ? -7.977 6.963 -5.414 1.00 81.88 96 ASP A CA 1
ATOM 782 C C . ASP A 1 96 ? -8.008 8.486 -5.593 1.00 81.88 96 ASP A C 1
ATOM 784 O O . ASP A 1 96 ? -7.043 9.157 -5.225 1.00 81.88 96 ASP A O 1
ATOM 788 N N . ASP A 1 97 ? -9.114 9.012 -6.121 1.00 84.25 97 ASP A N 1
ATOM 789 C CA . ASP A 1 97 ? -9.349 10.434 -6.343 1.00 84.25 97 ASP A CA 1
ATOM 790 C C . ASP A 1 97 ? -10.831 10.766 -6.059 1.00 84.25 97 ASP A C 1
ATOM 792 O O . ASP A 1 97 ? -11.706 10.029 -6.528 1.00 84.25 97 ASP A O 1
ATOM 796 N N . PRO A 1 98 ? -11.146 11.820 -5.280 1.00 87.50 98 PRO A N 1
ATOM 797 C CA . PRO A 1 98 ? -10.221 12.660 -4.516 1.00 87.50 98 PRO A CA 1
ATOM 798 C C . PRO A 1 98 ? -9.479 11.879 -3.425 1.00 87.50 98 PRO A C 1
ATOM 800 O O . PRO A 1 98 ? -10.055 11.026 -2.751 1.00 87.50 98 PRO A O 1
ATOM 803 N N . ILE A 1 99 ? -8.197 12.202 -3.221 1.00 89.31 99 ILE A N 1
ATOM 804 C CA . ILE A 1 99 ? -7.383 11.596 -2.156 1.00 89.31 99 ILE A CA 1
ATOM 805 C C . ILE A 1 99 ? -7.986 11.963 -0.787 1.00 89.31 99 ILE A C 1
ATOM 807 O O . ILE A 1 99 ? -8.048 13.154 -0.461 1.00 89.31 99 ILE A O 1
ATOM 811 N N . PRO A 1 100 ? -8.358 10.982 0.063 1.00 94.19 100 PRO A N 1
ATOM 812 C CA . PRO A 1 100 ? -8.834 11.265 1.412 1.00 94.19 100 PRO A CA 1
ATOM 813 C C . PRO A 1 100 ? -7.801 12.069 2.221 1.00 94.19 100 PRO A C 1
ATOM 815 O O . PRO A 1 100 ? -6.609 11.744 2.171 1.00 94.19 100 PRO A O 1
ATOM 818 N N . PRO A 1 101 ? -8.213 13.065 3.030 1.00 95.12 101 PRO A N 1
ATOM 819 C CA . PRO A 1 101 ? -7.277 13.858 3.831 1.00 95.12 101 PRO A CA 1
ATOM 820 C C . PRO A 1 101 ? -6.361 13.007 4.721 1.00 95.12 101 PRO A C 1
ATOM 822 O O . PRO A 1 101 ? -5.160 13.267 4.805 1.00 95.12 101 PRO A O 1
ATOM 825 N N . LEU A 1 102 ? -6.904 11.941 5.321 1.00 96.81 102 LEU A N 1
ATOM 826 C CA . LEU A 1 102 ? -6.125 11.004 6.129 1.00 96.81 102 LEU A CA 1
ATOM 827 C C . LEU A 1 102 ? -5.060 10.278 5.294 1.00 96.81 102 LEU A C 1
ATOM 829 O O . LEU A 1 102 ? -3.905 10.204 5.704 1.00 96.81 102 LEU A O 1
ATOM 833 N N . ARG A 1 103 ? -5.401 9.825 4.080 1.00 96.69 103 ARG A N 1
ATOM 834 C CA . ARG A 1 103 ? -4.438 9.199 3.162 1.00 96.69 103 ARG A CA 1
ATOM 835 C C . ARG A 1 103 ? -3.284 10.144 2.846 1.00 96.69 103 ARG A C 1
ATOM 837 O O . ARG A 1 103 ? -2.129 9.724 2.872 1.00 96.69 103 ARG A O 1
ATOM 844 N N . ALA A 1 104 ? -3.581 11.416 2.577 1.00 95.62 104 ALA A N 1
ATOM 845 C CA . ALA A 1 104 ? -2.557 12.416 2.295 1.00 95.62 104 ALA A CA 1
ATOM 846 C C . ALA A 1 104 ? -1.585 12.585 3.475 1.00 95.62 104 ALA A C 1
ATOM 848 O O . ALA A 1 104 ? -0.375 12.626 3.257 1.00 95.62 104 ALA A O 1
ATOM 849 N N . ARG A 1 105 ? -2.100 12.633 4.709 1.00 96.94 105 ARG A N 1
ATOM 850 C CA . ARG A 1 105 ? -1.284 12.726 5.930 1.00 96.94 105 ARG A CA 1
ATOM 851 C C . ARG A 1 105 ? -0.468 11.467 6.201 1.00 96.94 105 ARG A C 1
ATOM 853 O O . ARG A 1 105 ? 0.622 11.580 6.728 1.00 96.94 105 ARG A O 1
ATOM 860 N N . VAL A 1 106 ? -0.964 10.286 5.836 1.00 96.81 106 VAL A N 1
ATOM 861 C CA . VAL A 1 106 ? -0.263 9.005 6.032 1.00 96.81 106 VAL A CA 1
ATOM 862 C C . VAL A 1 106 ? 0.882 8.820 5.033 1.00 96.81 106 VAL A C 1
ATOM 864 O O . VAL A 1 106 ? 1.961 8.335 5.391 1.00 96.81 106 VAL A O 1
ATOM 867 N N . GLN A 1 107 ? 0.652 9.187 3.769 1.00 94.94 107 GLN A N 1
ATOM 868 C CA . GLN A 1 107 ? 1.619 8.947 2.698 1.00 94.94 107 GLN A CA 1
ATOM 869 C C . GLN A 1 107 ? 2.699 10.037 2.607 1.00 94.94 107 GLN A C 1
ATOM 871 O O . GLN A 1 107 ? 3.828 9.748 2.203 1.00 94.94 107 GLN A O 1
ATOM 876 N N . TRP A 1 108 ? 2.376 11.272 3.007 1.00 92.81 108 TRP A N 1
ATOM 877 C CA . TRP A 1 108 ? 3.295 12.408 2.973 1.00 92.81 108 TRP A CA 1
ATOM 878 C C . TRP A 1 108 ? 3.680 12.874 4.377 1.00 92.81 108 TRP A C 1
ATOM 880 O O . TRP A 1 108 ? 2.837 13.040 5.243 1.00 92.81 108 TRP A O 1
ATOM 890 N N . ASP A 1 109 ? 4.947 13.210 4.565 1.00 89.25 109 ASP A N 1
ATOM 891 C CA . ASP A 1 109 ? 5.516 13.813 5.773 1.00 89.25 109 ASP A CA 1
ATOM 892 C C . ASP A 1 109 ? 5.555 15.352 5.685 1.00 89.25 109 ASP A C 1
ATOM 894 O O . ASP A 1 109 ? 6.478 15.991 6.185 1.00 89.25 109 ASP A O 1
ATOM 898 N N . LYS A 1 110 ? 4.558 15.982 5.040 1.00 91.25 110 LYS A N 1
ATOM 899 C CA . LYS A 1 110 ? 4.543 17.446 4.807 1.00 91.25 110 LYS A CA 1
ATOM 900 C C . LYS A 1 110 ? 4.588 18.258 6.103 1.00 91.25 110 LYS A C 1
ATOM 902 O O . LYS A 1 110 ? 5.163 19.340 6.116 1.00 91.25 110 LYS A O 1
ATOM 907 N N . GLN A 1 111 ? 3.974 17.740 7.163 1.00 92.75 111 GLN A N 1
ATOM 908 C CA . GLN A 1 111 ? 3.970 18.326 8.505 1.00 92.75 111 GLN A CA 1
ATOM 909 C C . GLN A 1 111 ? 5.028 17.689 9.429 1.00 92.75 111 GLN A C 1
ATOM 911 O O . GLN A 1 111 ? 5.055 17.967 10.622 1.00 92.75 111 GLN A O 1
ATOM 916 N N . GLY A 1 112 ? 5.918 16.857 8.881 1.00 95.50 112 GLY A N 1
ATOM 917 C CA . GLY A 1 112 ? 6.926 16.106 9.621 1.00 95.50 112 GLY A CA 1
ATOM 918 C C . GLY A 1 112 ? 6.522 14.659 9.912 1.00 95.50 112 GLY A C 1
ATOM 919 O O . GLY A 1 112 ? 5.363 14.262 9.800 1.00 95.50 112 GLY A O 1
ATOM 920 N N . GLU A 1 113 ? 7.516 13.857 10.290 1.00 96.75 113 GLU A N 1
ATOM 921 C CA . GLU A 1 113 ? 7.349 12.418 10.519 1.00 96.75 113 GLU A CA 1
ATOM 922 C C . GLU A 1 113 ? 6.470 12.108 11.742 1.00 96.75 113 GLU A C 1
ATOM 924 O O . GLU A 1 113 ? 5.696 11.159 11.702 1.00 96.75 113 GLU A O 1
ATOM 929 N N . ALA A 1 114 ? 6.529 12.919 12.803 1.00 97.12 114 ALA A N 1
ATOM 930 C CA . ALA A 1 114 ? 5.700 12.718 13.996 1.00 97.12 114 ALA A CA 1
ATOM 931 C C . ALA A 1 114 ? 4.197 12.836 13.681 1.00 97.12 114 ALA A C 1
ATOM 933 O O . ALA A 1 114 ? 3.415 11.965 14.055 1.00 97.12 114 ALA A O 1
ATOM 934 N N . GLU A 1 115 ? 3.810 13.860 12.917 1.00 97.69 115 GLU A N 1
ATOM 935 C CA . GLU A 1 115 ? 2.428 14.053 12.457 1.00 97.69 115 GLU A CA 1
ATOM 936 C C . GLU A 1 115 ? 1.967 12.927 11.526 1.00 97.69 115 GLU A C 1
ATOM 938 O O . GLU A 1 115 ? 0.813 12.496 11.568 1.00 97.69 115 GLU A O 1
ATOM 943 N N . ARG A 1 116 ? 2.883 12.403 10.704 1.00 97.75 116 ARG A N 1
ATOM 944 C CA . ARG A 1 116 ? 2.614 11.244 9.852 1.00 97.75 116 ARG A CA 1
ATOM 945 C C . ARG A 1 116 ? 2.354 9.984 10.680 1.00 97.75 116 ARG A C 1
ATOM 947 O O . ARG A 1 116 ? 1.427 9.247 10.364 1.00 97.75 116 ARG A O 1
ATOM 954 N N . GLN A 1 117 ? 3.134 9.739 11.736 1.00 98.06 117 GLN A N 1
ATOM 955 C CA . GLN A 1 117 ? 2.923 8.599 12.639 1.00 98.06 117 GLN A CA 1
ATOM 956 C C . GLN A 1 117 ? 1.587 8.708 13.381 1.00 98.06 117 GLN A C 1
ATOM 958 O O . GLN A 1 117 ? 0.846 7.731 13.409 1.00 98.06 117 GLN A O 1
ATOM 963 N N . ALA A 1 118 ? 1.219 9.901 13.860 1.00 98.31 118 ALA A N 1
ATOM 964 C CA . ALA A 1 118 ? -0.100 10.134 14.452 1.00 98.31 118 ALA A CA 1
ATOM 965 C C . ALA A 1 118 ? -1.240 9.855 13.451 1.00 98.31 118 ALA A C 1
ATOM 967 O O . ALA A 1 118 ? -2.237 9.223 13.790 1.00 98.31 118 ALA A O 1
ATOM 968 N N . ALA A 1 119 ? -1.074 10.239 12.181 1.00 98.44 119 ALA A N 1
ATOM 969 C CA . ALA A 1 119 ? -2.037 9.898 11.133 1.00 98.44 119 ALA A CA 1
ATOM 970 C C . ALA A 1 119 ? -2.109 8.383 10.849 1.00 98.44 119 ALA A C 1
ATOM 972 O O . ALA A 1 119 ? -3.158 7.881 10.446 1.00 98.44 119 ALA A O 1
ATOM 973 N N . ILE A 1 120 ? -1.018 7.637 11.049 1.00 98.62 120 ILE A N 1
ATOM 974 C CA . ILE A 1 120 ? -1.034 6.170 10.956 1.00 98.62 120 ILE A CA 1
ATOM 975 C C . ILE A 1 120 ? -1.793 5.560 12.141 1.00 98.62 120 ILE A C 1
ATOM 977 O O . ILE A 1 120 ? -2.525 4.598 11.932 1.00 98.62 120 ILE A O 1
ATOM 981 N N . ASP A 1 121 ? -1.686 6.131 13.343 1.00 98.62 121 ASP A N 1
ATOM 982 C CA . ASP A 1 121 ? -2.482 5.705 14.504 1.00 98.62 121 ASP A CA 1
ATOM 983 C C . ASP A 1 121 ? -3.987 5.913 14.253 1.00 98.62 121 ASP A C 1
ATOM 985 O O . ASP A 1 121 ? -4.794 5.016 14.501 1.00 98.62 121 ASP A O 1
ATOM 989 N N . GLU A 1 122 ? -4.367 7.061 13.679 1.00 98.38 122 GLU A N 1
ATOM 990 C CA . GLU A 1 122 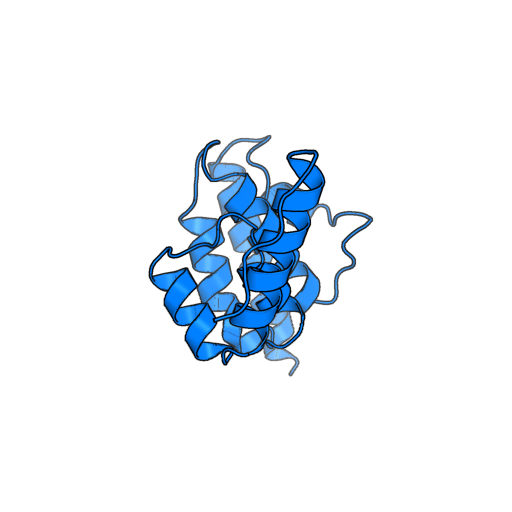? -5.746 7.334 13.241 1.00 98.38 122 GLU A CA 1
ATOM 991 C C . GLU A 1 122 ? -6.232 6.309 12.198 1.00 98.38 122 GLU A C 1
ATOM 993 O O . GLU A 1 122 ? -7.363 5.825 12.269 1.00 98.38 122 GLU A O 1
ATOM 998 N N . LEU A 1 123 ? -5.376 5.953 11.233 1.00 98.44 123 LEU A N 1
ATOM 999 C CA . LEU A 1 123 ? -5.686 4.946 10.217 1.00 98.44 123 LEU A CA 1
ATOM 1000 C C . LEU A 1 123 ? -5.847 3.545 10.818 1.00 98.44 123 LEU A C 1
ATOM 1002 O O . LEU A 1 123 ? -6.755 2.817 10.422 1.00 98.44 123 LEU A O 1
ATOM 1006 N N . GLU A 1 124 ? -4.984 3.154 11.753 1.00 98.50 124 GLU A N 1
ATOM 1007 C CA . GLU A 1 124 ? -5.070 1.859 12.432 1.00 98.50 124 GLU A CA 1
ATOM 1008 C C . GLU A 1 124 ? -6.377 1.732 13.223 1.00 98.50 124 GLU A C 1
ATOM 1010 O O . GLU A 1 124 ? -7.060 0.714 13.111 1.00 98.50 124 GLU A O 1
ATOM 1015 N N . ALA A 1 125 ? -6.789 2.791 13.927 1.00 98.06 125 ALA A N 1
ATOM 1016 C CA . ALA A 1 125 ? -8.074 2.825 14.621 1.00 98.06 125 ALA A CA 1
ATOM 1017 C C . ALA A 1 125 ? -9.268 2.686 13.657 1.00 98.06 125 ALA A C 1
ATOM 1019 O O . ALA A 1 125 ? -10.204 1.934 13.933 1.00 98.06 125 ALA A O 1
ATOM 1020 N N . LEU A 1 126 ? -9.225 3.366 12.505 1.00 97.06 126 LEU A N 1
ATOM 1021 C CA . LEU A 1 126 ? -10.250 3.248 11.462 1.00 97.06 126 LEU A CA 1
ATOM 1022 C C . LEU A 1 126 ? -10.332 1.819 10.900 1.00 97.06 126 LEU A C 1
ATOM 1024 O O . LEU A 1 126 ? -11.425 1.281 10.734 1.00 97.06 126 LEU A O 1
ATOM 1028 N N . ILE A 1 127 ? -9.184 1.194 10.634 1.00 97.44 127 ILE A N 1
ATOM 1029 C CA . ILE A 1 127 ? -9.119 -0.196 10.170 1.00 97.44 127 ILE A CA 1
ATOM 1030 C C . ILE A 1 127 ? -9.726 -1.134 11.208 1.00 97.44 127 ILE A C 1
ATOM 1032 O O . ILE A 1 127 ? -10.538 -1.979 10.840 1.00 97.44 127 ILE A O 1
ATOM 1036 N N . GLN A 1 128 ? -9.370 -0.984 12.485 1.00 97.19 128 GLN A N 1
ATOM 1037 C CA . GLN A 1 128 ? -9.910 -1.837 13.541 1.00 97.19 128 GLN A CA 1
ATOM 1038 C C . GLN A 1 128 ? -11.435 -1.715 13.626 1.00 97.19 128 GLN A C 1
ATOM 1040 O O . GLN A 1 128 ? -12.129 -2.726 13.605 1.00 97.19 128 GLN A O 1
ATOM 1045 N N . ALA A 1 129 ? -11.962 -0.488 13.599 1.00 96.31 129 ALA A N 1
ATOM 1046 C CA . ALA A 1 129 ? -13.403 -0.253 13.611 1.00 96.31 129 ALA A CA 1
ATOM 1047 C C . ALA A 1 129 ? -14.128 -0.876 12.404 1.00 96.31 129 ALA A C 1
ATOM 1049 O O . ALA A 1 129 ? -15.270 -1.310 12.541 1.00 96.31 129 ALA A O 1
ATOM 1050 N N . GLN A 1 130 ? -13.488 -0.918 11.230 1.00 94.81 130 GLN A N 1
ATOM 1051 C CA . GLN A 1 130 ? -14.026 -1.579 10.038 1.00 94.81 130 GLN A CA 1
ATOM 1052 C C . GLN A 1 130 ? -13.998 -3.108 10.172 1.00 94.81 130 GLN A C 1
ATOM 1054 O O . GLN A 1 130 ? -14.934 -3.775 9.740 1.00 94.81 130 GLN A O 1
ATOM 1059 N N . LEU A 1 131 ? -12.930 -3.668 10.748 1.00 94.88 131 LEU A N 1
ATOM 1060 C CA . LEU A 1 131 ? -12.791 -5.111 10.952 1.00 94.88 131 LEU A CA 1
ATOM 1061 C C . LEU A 1 131 ? -13.767 -5.643 12.006 1.00 94.88 131 LEU A C 1
ATOM 1063 O O . LEU A 1 131 ? -14.261 -6.750 11.845 1.00 94.88 131 LEU A O 1
ATOM 1067 N N . ASP A 1 132 ? -14.099 -4.847 13.023 1.00 94.38 132 ASP A N 1
ATOM 1068 C CA . ASP A 1 132 ? -15.067 -5.221 14.064 1.00 94.38 132 ASP A CA 1
ATOM 1069 C C . ASP A 1 132 ? -16.524 -5.290 13.550 1.00 94.38 132 ASP A C 1
ATOM 1071 O O . ASP A 1 132 ? -17.413 -5.762 14.259 1.00 94.38 132 ASP A O 1
ATOM 1075 N N . GLN A 1 133 ? -16.789 -4.804 12.331 1.00 88.94 133 GLN A N 1
ATOM 1076 C CA . GLN A 1 133 ? -18.115 -4.803 11.695 1.00 88.94 133 GLN A CA 1
ATOM 1077 C C . GLN A 1 133 ? -18.345 -5.981 10.731 1.00 88.94 133 GLN A C 1
ATOM 1079 O O . GLN A 1 133 ? -19.442 -6.091 10.177 1.00 88.94 133 GLN A O 1
ATOM 1084 N N . ILE A 1 134 ? -17.329 -6.820 10.496 1.00 79.69 134 ILE A N 1
ATOM 1085 C CA . ILE A 1 134 ? -17.344 -7.950 9.547 1.00 79.69 134 ILE A CA 1
ATOM 1086 C C . ILE A 1 134 ? -17.408 -9.267 10.319 1.00 79.69 134 ILE A C 1
ATOM 1088 O O . ILE A 1 134 ? -18.227 -10.127 9.922 1.00 79.69 134 ILE A O 1
#

Radius of gyration: 16.02 Å; chains: 1; bounding box: 32×37×44 Å